Protein AF-A0A2P4XD20-F1 (afdb_monomer)

Radius of gyration: 25.73 Å; Cα contacts (8 Å, |Δi|>4): 133; chains: 1; bounding box: 68×23×68 Å

pLDDT: mean 79.31, std 16.53, range [34.12, 96.94]

Organism: NCBI:txid4796

Solvent-accessible surface area (backbone atoms only — not comparable to full-atom values): 9732 Å² total; per-residue (Å²): 108,71,64,61,50,51,52,48,55,47,54,49,51,53,49,49,55,52,55,61,45,45,55,56,53,53,65,74,46,98,64,60,70,70,58,48,52,52,52,51,68,60,47,47,63,44,49,53,48,30,55,48,32,48,51,56,38,62,68,38,51,68,42,76,38,85,77,81,45,68,71,37,49,53,55,43,49,53,35,48,53,52,25,49,54,31,45,54,50,41,54,52,53,51,51,52,52,53,52,53,48,52,57,52,46,54,52,52,52,51,50,53,55,39,41,76,72,41,29,48,78,47,78,44,76,59,54,89,86,57,73,82,80,54,84,59,75,53,56,78,46,94,62,84,26,48,62,47,77,40,73,95,73,42,28,37,38,41,35,37,64,64,62,94,74,63,80,76,76,81,120

Sequence (171 aa):
MAERTQETLFDARELDAEMEDMTLWVHAHVVAMKWRRQVLMHLDPIYCQMTFCRGELVRGWKLLHPPFLLPNLDLYERRLHLLERSVELLKSAMEECKMKLLRLWQRLWTRRLLAKRGFYTKVMKLSYHHRGIVSGMFDSITGISKLTVNRPAQSITLEYPRSEKNWDSFS

Structure (mmCIF, N/CA/C/O backbone):
data_AF-A0A2P4XD20-F1
#
_entry.id   AF-A0A2P4XD20-F1
#
loop_
_atom_site.group_PDB
_atom_site.id
_atom_site.type_symbol
_atom_site.label_atom_id
_atom_site.label_alt_id
_atom_site.label_comp_id
_atom_site.label_asym_id
_atom_site.label_entity_id
_atom_site.label_seq_id
_atom_site.pdbx_PDB_ins_code
_atom_site.Cartn_x
_atom_site.Cartn_y
_atom_site.Cartn_z
_atom_site.occupancy
_atom_site.B_iso_or_equiv
_atom_site.auth_seq_id
_atom_site.auth_comp_id
_atom_site.auth_asym_id
_atom_site.auth_atom_id
_atom_site.pdbx_PDB_model_num
ATOM 1 N N . MET A 1 1 ? -9.364 10.190 22.459 1.00 84.12 1 MET A N 1
ATOM 2 C CA . MET A 1 1 ? -9.659 8.832 21.940 1.00 84.12 1 MET A CA 1
ATOM 3 C C . MET A 1 1 ? -10.623 8.872 20.759 1.00 84.12 1 MET A C 1
ATOM 5 O O . MET A 1 1 ? -10.274 8.317 19.729 1.00 84.12 1 MET A O 1
ATOM 9 N N . ALA A 1 2 ? -11.790 9.521 20.871 1.00 86.50 2 ALA A N 1
ATOM 10 C CA . ALA A 1 2 ? -12.746 9.620 19.760 1.00 86.50 2 ALA A CA 1
ATOM 11 C C . ALA A 1 2 ? -12.170 10.351 18.530 1.00 86.50 2 ALA A C 1
ATOM 13 O O . ALA A 1 2 ? -12.181 9.788 17.445 1.00 86.50 2 ALA A O 1
ATOM 14 N N . GLU A 1 3 ? -11.586 11.536 18.725 1.00 91.19 3 GLU A N 1
ATOM 15 C CA . GLU A 1 3 ? -10.912 12.313 17.667 1.00 91.19 3 GLU A CA 1
ATOM 16 C C . GLU A 1 3 ? -9.802 11.502 16.987 1.00 91.19 3 GLU A C 1
ATOM 18 O O . GLU A 1 3 ? -9.908 11.183 15.812 1.00 91.19 3 GLU A O 1
ATOM 23 N N . ARG A 1 4 ? -8.836 11.013 17.773 1.00 93.25 4 ARG A N 1
ATOM 24 C CA . ARG A 1 4 ? -7.773 10.104 17.312 1.00 93.25 4 ARG A CA 1
ATOM 25 C C . ARG A 1 4 ? -8.296 8.886 16.536 1.00 93.25 4 ARG A C 1
ATOM 27 O O . ARG A 1 4 ? -7.717 8.487 15.541 1.00 93.25 4 ARG A O 1
ATOM 34 N N . THR A 1 5 ? -9.410 8.285 16.965 1.00 92.25 5 THR A N 1
ATOM 35 C CA . THR A 1 5 ? -10.046 7.181 16.221 1.00 92.25 5 THR A CA 1
ATOM 36 C C . THR A 1 5 ? -10.538 7.651 14.856 1.00 92.25 5 THR A C 1
ATOM 38 O O . THR A 1 5 ? -10.332 6.964 13.860 1.00 92.25 5 THR A O 1
ATOM 41 N N . GLN A 1 6 ? -11.223 8.792 14.820 1.00 94.38 6 GLN A N 1
ATOM 42 C CA . GLN A 1 6 ? -11.787 9.355 13.601 1.00 94.38 6 GLN A CA 1
ATOM 43 C C . GLN A 1 6 ? -10.690 9.736 12.603 1.00 94.38 6 GLN A C 1
ATOM 45 O O . GLN A 1 6 ? -10.809 9.376 11.436 1.00 94.38 6 GLN A O 1
ATOM 50 N N . GLU A 1 7 ? -9.624 10.391 13.064 1.00 95.81 7 GLU A N 1
ATOM 51 C CA . GLU A 1 7 ? -8.448 10.734 12.256 1.00 95.81 7 GLU A CA 1
ATOM 52 C C . GLU A 1 7 ? -7.815 9.480 11.650 1.00 95.81 7 GLU A C 1
ATOM 54 O O . GLU A 1 7 ? -7.728 9.364 10.433 1.00 95.81 7 GLU A O 1
ATOM 59 N N . THR A 1 8 ? -7.496 8.471 12.465 1.00 94.44 8 THR A N 1
ATOM 60 C CA . THR A 1 8 ? -6.873 7.236 11.966 1.00 94.44 8 THR A CA 1
ATOM 61 C C . THR A 1 8 ? -7.775 6.476 10.985 1.00 94.44 8 THR A C 1
ATOM 63 O O . THR A 1 8 ? -7.296 5.871 10.025 1.00 94.44 8 THR A O 1
ATOM 66 N N . LEU A 1 9 ? -9.096 6.477 11.198 1.00 95.06 9 LEU A N 1
ATOM 67 C CA . LEU A 1 9 ? -10.042 5.872 10.255 1.00 95.06 9 LEU A CA 1
ATOM 68 C C . LEU A 1 9 ? -10.126 6.650 8.939 1.00 95.06 9 LEU A C 1
ATOM 70 O O . LEU A 1 9 ? -10.305 6.029 7.889 1.00 95.06 9 LEU A O 1
ATOM 74 N N . PHE A 1 10 ? -10.009 7.976 9.000 1.00 96.38 10 PHE A N 1
ATOM 75 C CA . PHE A 1 10 ? -9.965 8.837 7.828 1.00 96.38 10 PHE A CA 1
ATOM 76 C C . PHE A 1 10 ? -8.677 8.603 7.033 1.00 96.38 10 PHE A C 1
ATOM 78 O O . PHE A 1 10 ? -8.763 8.269 5.855 1.00 96.38 10 PHE A O 1
ATOM 85 N N . ASP A 1 11 ? -7.518 8.603 7.692 1.00 95.50 11 ASP A N 1
ATOM 86 C CA . ASP A 1 11 ? -6.227 8.277 7.074 1.00 95.50 11 ASP A CA 1
ATOM 87 C C . ASP A 1 11 ? -6.252 6.890 6.412 1.00 95.50 11 ASP A C 1
ATOM 89 O O . ASP A 1 11 ? -5.834 6.715 5.267 1.00 95.50 11 ASP A O 1
ATOM 93 N N . ALA A 1 12 ? -6.804 5.882 7.096 1.00 94.81 12 ALA A N 1
ATOM 94 C CA . ALA A 1 12 ? -6.952 4.541 6.533 1.00 94.81 12 ALA A CA 1
ATOM 95 C C . ALA A 1 12 ? -7.878 4.514 5.303 1.00 94.81 12 ALA A C 1
ATOM 97 O O . ALA A 1 12 ? -7.744 3.639 4.447 1.00 94.81 12 ALA A O 1
ATOM 98 N N . ARG A 1 13 ? -8.850 5.430 5.221 1.00 95.00 13 ARG A N 1
ATOM 99 C CA . ARG A 1 13 ? -9.758 5.553 4.076 1.00 95.00 13 ARG A CA 1
ATOM 100 C C . ARG A 1 13 ? -9.098 6.271 2.904 1.00 95.00 13 ARG A C 1
ATOM 102 O O . ARG A 1 13 ? -9.304 5.850 1.771 1.00 95.00 13 ARG A O 1
ATOM 109 N N . GLU A 1 14 ? -8.298 7.299 3.162 1.00 95.19 14 GLU A N 1
ATOM 110 C CA . GLU A 1 14 ? -7.470 7.936 2.134 1.00 95.19 14 GLU A CA 1
ATOM 111 C C . GLU A 1 14 ? -6.469 6.937 1.542 1.00 95.19 14 GLU A C 1
ATOM 113 O O . GLU A 1 14 ? -6.334 6.839 0.323 1.00 95.19 14 GLU A O 1
ATOM 118 N N . LEU A 1 15 ? -5.850 6.106 2.388 1.00 94.44 15 LEU A N 1
ATOM 119 C CA . LEU A 1 15 ? -4.935 5.057 1.936 1.00 94.44 15 LEU A CA 1
ATOM 120 C C . LEU A 1 15 ? -5.613 3.948 1.119 1.00 94.44 15 LEU A C 1
ATOM 122 O O . LEU A 1 15 ? -4.941 3.353 0.280 1.00 94.44 15 LEU A O 1
ATOM 126 N N . ASP A 1 16 ? -6.910 3.665 1.312 1.00 93.75 16 ASP A N 1
ATOM 127 C CA . ASP A 1 16 ? -7.641 2.766 0.401 1.00 93.75 16 ASP A CA 1
ATOM 128 C C . ASP A 1 16 ? -7.629 3.333 -1.024 1.00 93.75 16 ASP A C 1
ATOM 130 O O . ASP A 1 16 ? -7.273 2.626 -1.965 1.00 93.75 16 ASP A O 1
ATOM 134 N N . ALA A 1 17 ? -7.987 4.614 -1.167 1.00 92.88 17 ALA A N 1
ATOM 135 C CA . ALA A 1 17 ? -8.031 5.282 -2.462 1.00 92.88 17 ALA A CA 1
ATOM 136 C C . ALA A 1 17 ? -6.632 5.349 -3.088 1.00 92.88 17 ALA A C 1
ATOM 138 O O . ALA A 1 17 ? -6.461 5.000 -4.255 1.00 92.88 17 ALA A O 1
ATOM 139 N N . GLU A 1 18 ? -5.606 5.697 -2.301 1.00 92.44 18 GLU A N 1
ATOM 140 C CA . GLU A 1 18 ? -4.234 5.679 -2.805 1.00 92.44 18 GLU A CA 1
ATOM 141 C C . GLU A 1 18 ? -3.786 4.270 -3.224 1.00 92.44 18 GLU A C 1
ATOM 143 O O . GLU A 1 18 ? -3.061 4.135 -4.208 1.00 92.44 18 GLU A O 1
ATOM 148 N N . MET A 1 19 ? -4.181 3.209 -2.513 1.00 92.56 19 MET A N 1
ATOM 149 C CA . MET A 1 19 ? -3.823 1.835 -2.882 1.00 92.56 19 MET A CA 1
ATOM 150 C C . MET A 1 19 ? -4.511 1.364 -4.164 1.00 92.56 19 MET A C 1
ATOM 152 O O . MET A 1 19 ? -3.873 0.692 -4.982 1.00 92.56 19 MET A O 1
ATOM 156 N N . GLU A 1 20 ? -5.772 1.741 -4.375 1.00 91.00 20 GLU A N 1
ATOM 157 C CA . GLU A 1 20 ? -6.464 1.534 -5.650 1.00 91.00 20 GLU A CA 1
ATOM 158 C C . GLU A 1 20 ? -5.716 2.260 -6.780 1.00 91.00 20 GLU A C 1
ATOM 160 O O . GLU A 1 20 ? -5.346 1.642 -7.787 1.00 91.00 20 GLU A O 1
ATOM 165 N N . ASP A 1 21 ? -5.362 3.527 -6.560 1.00 91.00 21 ASP A N 1
ATOM 166 C CA . ASP A 1 21 ? -4.601 4.343 -7.505 1.00 91.00 21 ASP A CA 1
ATOM 167 C C . ASP A 1 21 ? -3.183 3.818 -7.743 1.00 91.00 21 ASP A C 1
ATOM 169 O O . ASP A 1 21 ? -2.662 3.946 -8.852 1.00 91.00 21 ASP A O 1
ATOM 173 N N . MET A 1 22 ? -2.543 3.174 -6.763 1.00 87.00 22 MET A N 1
ATOM 174 C CA . MET A 1 22 ? -1.190 2.632 -6.919 1.00 87.00 22 MET A CA 1
ATOM 175 C C . MET A 1 22 ? -1.111 1.589 -8.030 1.00 87.00 22 MET A C 1
ATOM 177 O O . MET A 1 22 ? -0.085 1.499 -8.712 1.00 87.00 22 MET A O 1
ATOM 181 N N . THR A 1 23 ? -2.182 0.829 -8.267 1.00 85.81 23 THR A N 1
ATOM 182 C CA . THR A 1 23 ? -2.227 -0.104 -9.399 1.00 85.81 23 THR A CA 1
ATOM 183 C C . THR A 1 23 ? -2.103 0.654 -10.723 1.00 85.81 23 THR A C 1
ATOM 185 O O . THR A 1 23 ? -1.177 0.399 -11.503 1.00 85.81 23 THR A O 1
ATOM 188 N N . LEU A 1 24 ? -2.957 1.656 -10.940 1.00 86.88 24 LEU A N 1
ATOM 189 C CA . LEU A 1 24 ? -2.947 2.526 -12.117 1.00 86.88 24 LEU A CA 1
ATOM 190 C C . LEU A 1 24 ? -1.624 3.288 -12.240 1.00 86.88 24 LEU A C 1
ATOM 192 O O . LEU A 1 24 ? -1.026 3.340 -13.318 1.00 86.88 24 LEU A O 1
ATOM 196 N N . TRP A 1 25 ? -1.118 3.810 -11.127 1.00 87.38 25 TRP A N 1
ATOM 197 C CA . TRP A 1 25 ? 0.126 4.559 -11.044 1.00 87.38 25 TRP A CA 1
ATOM 198 C C . TRP A 1 25 ? 1.322 3.711 -11.494 1.00 87.38 25 TRP A C 1
ATOM 200 O O . TRP A 1 25 ? 2.101 4.134 -12.351 1.00 87.38 25 TRP A O 1
ATOM 210 N N . VAL A 1 26 ? 1.454 2.472 -11.009 1.00 84.94 26 VAL A N 1
ATOM 211 C CA . VAL A 1 26 ? 2.523 1.548 -11.428 1.00 84.94 26 VAL A CA 1
ATOM 212 C C . VAL A 1 26 ? 2.389 1.165 -12.913 1.00 84.94 26 VAL A C 1
ATOM 214 O O . VAL A 1 26 ? 3.400 0.981 -13.608 1.00 84.94 26 VAL A O 1
ATOM 217 N N . HIS A 1 27 ? 1.158 1.060 -13.424 1.00 81.25 27 HIS A N 1
ATOM 218 C CA . HIS A 1 27 ? 0.884 0.771 -14.833 1.00 81.25 27 HIS A CA 1
ATOM 219 C C . HIS A 1 27 ? 1.219 1.937 -15.772 1.00 81.25 27 HIS A C 1
ATOM 221 O O . HIS A 1 27 ? 1.760 1.691 -16.856 1.00 81.25 27 HIS A O 1
ATOM 227 N N . ALA A 1 28 ? 0.975 3.179 -15.348 1.00 82.75 28 ALA A N 1
ATOM 228 C CA . ALA A 1 28 ? 1.257 4.386 -16.124 1.00 82.75 28 ALA A CA 1
ATOM 229 C C . ALA A 1 28 ? 2.764 4.616 -16.349 1.00 82.75 28 ALA A C 1
ATOM 231 O O . ALA A 1 28 ? 3.176 5.171 -17.369 1.00 82.75 28 ALA A O 1
ATOM 232 N N . HIS A 1 29 ? 3.618 4.150 -15.433 1.00 79.19 29 HIS A N 1
ATOM 233 C CA . HIS A 1 29 ? 5.063 4.348 -15.533 1.00 79.19 29 HIS A CA 1
ATOM 234 C C . HIS A 1 29 ? 5.757 3.301 -16.419 1.00 79.19 29 HIS A C 1
ATOM 236 O O . HIS A 1 29 ? 5.472 2.100 -16.373 1.00 79.19 29 HIS A O 1
ATOM 242 N N . VAL A 1 30 ? 6.753 3.745 -17.197 1.00 72.94 30 VAL A N 1
ATOM 243 C CA . VAL A 1 30 ? 7.580 2.888 -18.069 1.00 72.94 30 VAL A CA 1
ATOM 244 C C . VAL A 1 30 ? 8.645 2.155 -17.243 1.00 72.94 30 VAL A C 1
ATOM 246 O O . VAL A 1 30 ? 9.826 2.501 -17.251 1.00 72.94 30 VAL A O 1
ATOM 249 N N . VAL A 1 31 ? 8.211 1.135 -16.507 1.00 76.38 31 VAL A N 1
ATOM 250 C CA . VAL A 1 31 ? 9.049 0.227 -15.709 1.00 76.38 31 VAL A CA 1
ATOM 251 C C . VAL A 1 31 ? 8.831 -1.225 -16.126 1.00 76.38 31 VAL A C 1
ATOM 253 O O . VAL A 1 31 ? 7.788 -1.590 -16.666 1.00 76.38 31 VAL A O 1
ATOM 256 N N . ALA A 1 32 ? 9.838 -2.069 -15.890 1.00 79.88 32 ALA A N 1
ATOM 257 C CA . ALA A 1 32 ? 9.771 -3.487 -16.231 1.00 79.88 32 ALA A CA 1
ATOM 258 C C . ALA A 1 32 ? 8.615 -4.185 -15.493 1.00 79.88 32 ALA A C 1
ATOM 260 O O . ALA A 1 32 ? 8.423 -3.974 -14.295 1.00 79.88 32 ALA A O 1
ATOM 261 N N . MET A 1 33 ? 7.908 -5.092 -16.176 1.00 82.44 33 MET A N 1
ATOM 262 C CA . MET A 1 33 ? 6.771 -5.836 -15.604 1.00 82.44 33 MET A CA 1
ATOM 263 C C . MET A 1 33 ? 7.111 -6.560 -14.294 1.00 82.44 33 MET A C 1
ATOM 265 O O . MET A 1 33 ? 6.285 -6.618 -13.388 1.00 82.44 33 MET A O 1
ATOM 269 N N . LYS A 1 34 ? 8.344 -7.068 -14.156 1.00 85.50 34 LYS A N 1
ATOM 270 C CA . LYS A 1 34 ? 8.817 -7.697 -12.914 1.00 85.50 34 LYS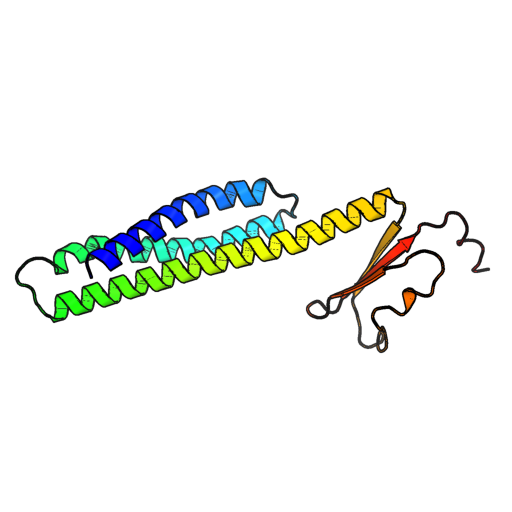 A CA 1
ATOM 271 C C . LYS A 1 34 ? 8.774 -6.730 -11.727 1.00 85.50 34 LYS A C 1
ATOM 273 O O . LYS A 1 34 ? 8.362 -7.128 -10.646 1.00 85.50 34 LYS A O 1
ATOM 278 N N . TRP A 1 35 ? 9.164 -5.474 -11.940 1.00 85.25 35 TRP A N 1
ATOM 279 C CA . TRP A 1 35 ? 9.174 -4.453 -10.893 1.00 85.25 35 TRP A CA 1
ATOM 280 C C . TRP A 1 35 ? 7.751 -4.073 -10.483 1.00 85.25 35 TRP A C 1
ATOM 282 O O . TRP A 1 35 ? 7.459 -3.994 -9.297 1.00 85.25 35 TRP A O 1
ATOM 292 N N . ARG A 1 36 ? 6.842 -3.956 -11.463 1.00 86.75 36 ARG A N 1
ATOM 293 C CA . ARG A 1 36 ? 5.415 -3.712 -11.204 1.00 86.75 36 ARG A CA 1
ATOM 294 C C . ARG A 1 36 ? 4.822 -4.770 -10.273 1.00 86.75 36 ARG A C 1
ATOM 296 O O . ARG A 1 36 ? 4.249 -4.436 -9.244 1.00 86.75 36 ARG A O 1
ATOM 303 N N . ARG A 1 37 ? 5.039 -6.050 -10.598 1.00 88.12 37 ARG A N 1
ATOM 304 C CA . ARG A 1 37 ? 4.586 -7.174 -9.763 1.00 88.12 37 ARG A CA 1
ATOM 305 C C . ARG A 1 37 ? 5.213 -7.146 -8.373 1.00 88.12 37 ARG A C 1
ATOM 307 O O . ARG A 1 37 ? 4.521 -7.409 -7.405 1.00 88.12 37 ARG A O 1
ATOM 314 N N . GLN A 1 38 ? 6.505 -6.835 -8.270 1.00 89.44 38 GLN A N 1
ATOM 315 C CA . GLN A 1 38 ? 7.199 -6.778 -6.981 1.00 89.44 38 GLN A CA 1
ATOM 316 C C . GLN A 1 38 ? 6.643 -5.695 -6.056 1.00 89.44 38 GLN A C 1
ATOM 318 O O . GLN A 1 38 ? 6.518 -5.958 -4.867 1.00 89.44 38 GLN A O 1
ATOM 323 N N . VAL A 1 39 ? 6.294 -4.516 -6.581 1.00 90.38 39 VAL A N 1
ATOM 324 C CA . VAL A 1 39 ? 5.669 -3.456 -5.774 1.00 90.38 39 VAL A CA 1
ATOM 325 C C . VAL A 1 39 ? 4.308 -3.896 -5.263 1.00 90.38 39 VAL A C 1
ATOM 327 O O . VAL A 1 39 ? 4.069 -3.827 -4.064 1.00 90.38 39 VAL A O 1
ATOM 330 N N . LEU A 1 40 ? 3.447 -4.408 -6.145 1.00 90.50 40 LEU A N 1
ATOM 331 C CA . LEU A 1 40 ? 2.112 -4.846 -5.738 1.00 90.50 40 LEU A CA 1
ATOM 332 C C . LEU A 1 40 ? 2.184 -6.000 -4.729 1.00 90.50 40 LEU A C 1
ATOM 334 O O . LEU A 1 40 ? 1.563 -5.916 -3.682 1.00 90.50 40 LEU A O 1
ATOM 338 N N . MET A 1 41 ? 3.029 -7.010 -4.966 1.00 92.88 41 MET A N 1
ATOM 339 C CA . MET A 1 41 ? 3.241 -8.112 -4.011 1.00 92.88 41 MET A CA 1
ATOM 340 C C . MET A 1 41 ? 3.841 -7.661 -2.673 1.00 92.88 41 MET A C 1
ATOM 342 O O . MET A 1 41 ? 3.695 -8.362 -1.678 1.00 92.88 41 MET A O 1
ATOM 346 N N . HIS A 1 42 ? 4.559 -6.537 -2.641 1.00 93.38 42 HIS A N 1
ATOM 347 C CA . HIS A 1 42 ? 5.111 -5.990 -1.406 1.00 93.38 42 HIS A CA 1
ATOM 348 C C . HIS A 1 42 ? 4.062 -5.213 -0.601 1.00 93.38 42 HIS A C 1
ATOM 350 O O . HIS A 1 42 ? 4.015 -5.359 0.618 1.00 93.38 42 HIS A O 1
ATOM 356 N N . LEU A 1 43 ? 3.234 -4.408 -1.274 1.00 94.38 43 LEU A N 1
ATOM 357 C CA . LEU A 1 43 ? 2.232 -3.552 -0.633 1.00 94.38 43 LEU A CA 1
ATOM 358 C C . LEU A 1 43 ? 0.957 -4.311 -0.238 1.00 94.38 43 LEU A C 1
ATOM 360 O O . LEU A 1 43 ? 0.362 -3.993 0.786 1.00 94.38 43 LEU A O 1
ATOM 364 N N . ASP A 1 44 ? 0.562 -5.326 -1.006 1.00 94.06 44 ASP A N 1
ATOM 365 C CA . ASP A 1 44 ? -0.654 -6.118 -0.781 1.00 94.06 44 ASP A CA 1
ATOM 366 C C . ASP A 1 44 ? -0.783 -6.688 0.649 1.00 94.06 44 ASP A C 1
ATOM 368 O O . ASP A 1 44 ? -1.761 -6.366 1.325 1.00 94.06 44 ASP A O 1
ATOM 372 N N . PRO A 1 45 ? 0.204 -7.421 1.209 1.00 96.06 45 PRO A N 1
ATOM 373 C CA . PRO A 1 45 ? 0.078 -7.950 2.570 1.00 96.06 45 PRO A CA 1
ATOM 374 C C . PRO A 1 45 ? -0.008 -6.851 3.639 1.00 96.06 45 PRO A C 1
ATOM 376 O O . PRO A 1 45 ? -0.676 -7.031 4.657 1.00 96.06 45 PRO A O 1
ATOM 379 N N . ILE A 1 46 ? 0.640 -5.706 3.409 1.00 95.19 46 ILE A N 1
ATOM 380 C CA . ILE A 1 46 ? 0.599 -4.552 4.315 1.00 95.19 46 ILE A CA 1
ATOM 381 C C . ILE A 1 46 ? -0.806 -3.936 4.307 1.00 95.19 46 ILE A C 1
ATOM 383 O O . ILE A 1 46 ? -1.374 -3.642 5.360 1.00 95.19 46 ILE A O 1
ATOM 387 N N . TYR A 1 47 ? -1.391 -3.792 3.120 1.00 96.06 47 TYR A N 1
ATOM 388 C CA . TYR A 1 47 ? -2.754 -3.307 2.951 1.00 96.06 47 TYR A CA 1
ATOM 389 C C . TYR A 1 47 ? -3.788 -4.263 3.567 1.00 96.06 47 TYR A C 1
ATOM 391 O O . TYR A 1 47 ? -4.680 -3.829 4.303 1.00 96.06 47 TYR A O 1
ATOM 399 N N . CYS A 1 48 ? -3.634 -5.576 3.370 1.00 95.81 48 CYS A N 1
ATOM 400 C CA . CYS A 1 48 ? -4.462 -6.583 4.037 1.00 95.81 48 CYS A CA 1
ATOM 401 C C . CYS A 1 48 ? -4.378 -6.484 5.568 1.00 95.81 48 CYS A C 1
ATOM 403 O O . CYS A 1 48 ? -5.385 -6.630 6.259 1.00 95.81 48 CYS A O 1
ATOM 405 N N . GLN A 1 49 ? -3.196 -6.197 6.118 1.00 95.81 49 GLN A N 1
ATOM 406 C CA . GLN A 1 49 ? -3.039 -5.995 7.556 1.00 95.81 49 GLN A CA 1
ATOM 407 C C . GLN A 1 49 ? -3.783 -4.742 8.041 1.00 95.81 49 GLN A C 1
ATOM 409 O O . GLN A 1 49 ? -4.504 -4.815 9.036 1.00 95.81 49 GLN A O 1
ATOM 414 N N . MET A 1 50 ? -3.658 -3.611 7.339 1.00 96.94 50 MET A N 1
ATOM 415 C CA . MET A 1 50 ? -4.365 -2.375 7.696 1.00 96.94 50 MET A CA 1
ATOM 416 C C . MET A 1 50 ? -5.888 -2.562 7.653 1.00 96.94 50 MET A C 1
ATOM 418 O O . MET A 1 50 ? -6.595 -2.200 8.596 1.00 96.94 50 MET A O 1
ATOM 422 N N . THR A 1 51 ? -6.404 -3.176 6.585 1.00 96.50 51 THR A N 1
ATOM 423 C CA . THR A 1 51 ? -7.843 -3.445 6.433 1.00 96.50 51 THR A CA 1
ATOM 424 C C . THR A 1 51 ? -8.369 -4.383 7.521 1.00 96.50 51 THR A C 1
ATOM 426 O O . THR A 1 51 ? -9.451 -4.138 8.064 1.00 96.50 51 THR A O 1
ATOM 429 N N . PHE A 1 52 ? -7.588 -5.396 7.909 1.00 96.56 52 PHE A N 1
ATOM 430 C CA . PHE A 1 52 ? -7.891 -6.257 9.052 1.00 96.56 52 PHE A CA 1
ATOM 431 C C . PHE A 1 52 ? -7.946 -5.470 10.370 1.00 96.56 52 PHE A C 1
ATOM 433 O O . PHE A 1 52 ? -8.947 -5.546 11.087 1.00 96.56 52 PHE A O 1
ATOM 440 N N . CYS A 1 53 ? -6.919 -4.666 10.674 1.00 95.75 53 CYS A N 1
ATOM 441 C CA . CYS A 1 53 ? -6.870 -3.843 11.886 1.00 95.75 53 CYS A CA 1
ATOM 442 C C . CYS A 1 53 ? -8.056 -2.872 11.967 1.00 95.75 53 CYS A C 1
ATOM 444 O O . CYS A 1 53 ? -8.668 -2.728 13.027 1.00 95.75 53 CYS A O 1
ATOM 446 N N . ARG A 1 54 ? -8.439 -2.264 10.838 1.00 96.19 54 ARG A N 1
ATOM 447 C CA . ARG A 1 54 ? -9.615 -1.392 10.746 1.00 96.19 54 ARG A CA 1
ATOM 448 C C . ARG A 1 54 ? -10.900 -2.154 11.058 1.00 96.19 54 ARG A C 1
ATOM 450 O O . ARG A 1 54 ? -11.718 -1.677 11.843 1.00 96.19 54 ARG A O 1
ATOM 457 N N . GLY A 1 55 ? -11.072 -3.340 10.476 1.00 95.31 55 GLY A N 1
ATOM 458 C CA . GLY A 1 55 ? -12.230 -4.195 10.738 1.00 95.31 55 GLY A CA 1
ATOM 459 C C . GLY A 1 55 ? -12.359 -4.569 12.218 1.00 95.31 55 GLY A C 1
ATOM 460 O O . GLY A 1 55 ? -13.447 -4.478 12.788 1.00 95.31 55 GLY A O 1
ATOM 461 N N . GLU A 1 56 ? -11.248 -4.925 12.864 1.00 94.31 56 GLU A N 1
ATOM 462 C CA . GLU A 1 56 ? -11.216 -5.263 14.291 1.00 94.31 56 GLU A CA 1
ATOM 463 C C . GLU A 1 56 ? -11.470 -4.061 15.211 1.00 94.31 56 GLU A C 1
ATOM 465 O O . GLU A 1 56 ? -12.107 -4.215 16.262 1.00 94.31 56 GLU A O 1
ATOM 470 N N . LEU A 1 57 ? -11.033 -2.861 14.817 1.00 94.31 57 LEU A N 1
ATOM 471 C CA . LEU A 1 57 ? -11.336 -1.622 15.532 1.00 94.31 57 LEU A CA 1
ATOM 472 C C . LEU A 1 57 ? -12.832 -1.287 15.458 1.00 94.31 57 LEU A C 1
ATOM 474 O O . LEU A 1 57 ? -13.463 -1.075 16.492 1.00 94.31 57 LEU A O 1
ATOM 478 N N . VAL A 1 58 ? -13.424 -1.333 14.258 1.00 93.62 58 VAL A N 1
ATOM 479 C CA . VAL A 1 58 ? -14.859 -1.066 14.045 1.00 93.62 58 VAL A CA 1
ATOM 480 C C . VAL A 1 58 ? -15.729 -2.078 14.795 1.00 93.62 58 VAL A C 1
ATOM 482 O O . VAL A 1 58 ? -16.685 -1.702 15.469 1.00 93.62 58 VAL A O 1
ATOM 485 N N . ARG A 1 59 ? -15.378 -3.371 14.764 1.00 92.12 59 ARG A N 1
ATOM 486 C CA . ARG A 1 59 ? -16.054 -4.401 15.580 1.00 92.12 59 ARG A CA 1
ATOM 487 C C . ARG A 1 59 ? -15.904 -4.140 17.079 1.00 92.12 59 ARG A C 1
ATOM 489 O O . ARG A 1 59 ? -16.817 -4.433 17.852 1.00 92.12 59 ARG A O 1
ATOM 496 N N . GLY A 1 60 ? -14.757 -3.590 17.473 1.00 90.12 60 GLY A N 1
ATOM 497 C CA . GLY A 1 60 ? -14.431 -3.191 18.836 1.00 90.12 60 GLY A CA 1
ATOM 498 C C . GLY A 1 60 ? -15.235 -2.003 19.358 1.00 90.12 60 GLY A C 1
ATOM 499 O O . GLY A 1 60 ? -15.218 -1.785 20.561 1.00 90.12 60 GLY A O 1
ATOM 500 N N . TRP A 1 61 ? -15.992 -1.283 18.521 1.00 89.94 61 TRP A N 1
ATOM 501 C CA . TRP A 1 61 ? -16.792 -0.123 18.94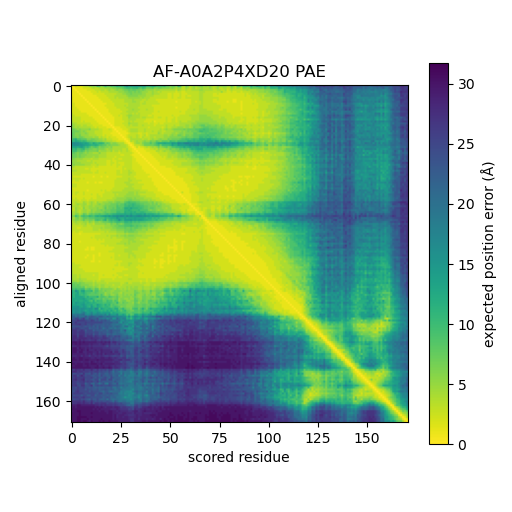3 1.00 89.94 61 TRP A CA 1
ATOM 502 C C . TRP A 1 61 ? -17.728 -0.420 20.122 1.00 89.94 61 TRP A C 1
ATOM 504 O O . TRP A 1 61 ? -17.919 0.413 21.002 1.00 89.94 61 TRP A O 1
ATOM 514 N N . LYS A 1 62 ? -18.260 -1.647 20.197 1.00 89.25 62 LYS A N 1
ATOM 515 C CA . LYS A 1 62 ? -19.129 -2.094 21.301 1.00 89.25 62 LYS A CA 1
ATOM 516 C C . LYS A 1 62 ? -18.450 -2.032 22.675 1.00 89.25 62 LYS A C 1
ATOM 518 O O . LYS A 1 62 ? -19.146 -1.956 23.679 1.00 89.25 62 LYS A O 1
ATOM 523 N N . LEU A 1 63 ? -17.116 -2.060 22.726 1.00 88.25 63 LEU A N 1
ATOM 524 C CA . LEU A 1 63 ? -16.332 -1.927 23.959 1.00 88.25 63 LEU A CA 1
ATOM 525 C C . LEU A 1 63 ? -16.452 -0.528 24.579 1.00 88.25 63 LEU A C 1
ATOM 527 O O . LEU A 1 63 ? -16.214 -0.372 25.772 1.00 88.25 63 LEU A O 1
ATOM 531 N N . LEU A 1 64 ? -16.843 0.469 23.782 1.00 88.19 64 LEU A N 1
ATOM 532 C CA . LEU A 1 64 ? -17.074 1.841 24.227 1.00 88.19 64 LEU A CA 1
ATOM 533 C C . LEU A 1 64 ? -18.498 2.061 24.754 1.00 88.19 64 LEU A C 1
ATOM 535 O O . LEU A 1 64 ? -18.832 3.178 25.134 1.00 88.19 64 LEU A O 1
ATOM 539 N N . HIS A 1 65 ? -19.363 1.043 24.754 1.00 87.75 65 HIS A N 1
ATOM 540 C CA . HIS A 1 65 ? -20.711 1.179 25.299 1.00 87.75 65 HIS A CA 1
ATOM 541 C C . HIS A 1 65 ? -20.718 1.057 26.831 1.00 87.75 65 HIS A C 1
ATOM 543 O O . HIS A 1 65 ? -19.870 0.367 27.402 1.00 87.75 65 HIS A O 1
ATOM 549 N N . PRO A 1 66 ? -21.703 1.671 27.512 1.00 86.81 66 PRO A N 1
ATOM 550 C CA . PRO A 1 66 ? -21.913 1.450 28.935 1.00 86.81 66 PRO A CA 1
ATOM 551 C C . PRO A 1 66 ? -22.138 -0.043 29.256 1.00 86.81 66 PRO A C 1
ATOM 553 O O . PRO A 1 66 ? -22.824 -0.724 28.489 1.00 86.81 66 PRO A O 1
ATOM 556 N N . PRO A 1 67 ? -21.643 -0.550 30.401 1.00 84.12 67 PRO A N 1
ATOM 557 C CA . PRO A 1 67 ? -20.847 0.151 31.411 1.00 84.12 67 PRO A CA 1
ATOM 558 C C . PRO A 1 67 ? -19.392 0.370 30.955 1.00 84.12 67 PRO A C 1
ATOM 560 O O . PRO A 1 67 ? -18.746 -0.546 30.452 1.00 84.12 67 PRO A O 1
ATOM 563 N N . PHE A 1 68 ? -18.866 1.584 31.158 1.00 84.19 68 PHE A N 1
ATOM 564 C CA . PHE A 1 68 ? -17.510 1.979 30.752 1.00 84.19 68 PHE A CA 1
ATOM 565 C C . PHE A 1 68 ? -16.437 1.323 31.634 1.00 84.19 68 PHE A C 1
ATOM 567 O O . PHE A 1 68 ? -15.897 1.927 32.559 1.00 84.19 68 PHE A O 1
ATOM 574 N N . LEU A 1 69 ? -16.150 0.053 31.366 1.00 89.69 69 LEU A N 1
ATOM 575 C CA . LEU A 1 69 ? -15.130 -0.712 32.072 1.00 89.69 69 LEU A CA 1
ATOM 576 C C . LEU A 1 69 ? -13.730 -0.347 31.554 1.00 89.69 69 LEU A C 1
ATOM 578 O O . LEU A 1 69 ? -13.471 -0.438 30.355 1.00 89.69 69 LEU A O 1
ATOM 582 N N . LEU A 1 70 ? -12.807 -0.015 32.463 1.00 90.62 70 LEU A N 1
ATOM 583 C CA . LEU A 1 70 ? -11.394 0.267 32.150 1.00 90.62 70 LEU A CA 1
ATOM 584 C C . LEU A 1 70 ? -10.736 -0.802 31.248 1.00 90.62 70 LEU A C 1
ATOM 586 O O . LEU A 1 70 ? -10.160 -0.428 30.231 1.00 90.62 70 LEU A O 1
ATOM 590 N N . PRO A 1 71 ? -10.900 -2.120 31.494 1.00 92.69 71 PRO A N 1
ATOM 591 C CA . PRO A 1 71 ? -10.340 -3.145 30.609 1.00 92.69 71 PRO A CA 1
ATOM 592 C C . PRO A 1 71 ? -10.857 -3.089 29.164 1.00 92.69 71 PRO A C 1
ATOM 594 O O . PRO A 1 71 ? -10.129 -3.424 28.231 1.00 92.69 71 PRO A O 1
ATOM 597 N N . ASN A 1 72 ? -12.109 -2.669 28.957 1.00 90.88 72 ASN A N 1
ATOM 598 C CA . ASN A 1 72 ? -12.687 -2.537 27.618 1.00 90.88 72 ASN A CA 1
ATOM 599 C C . ASN A 1 72 ? -12.082 -1.342 26.874 1.00 90.88 72 ASN A C 1
ATOM 601 O O . ASN A 1 72 ? -11.814 -1.444 25.675 1.00 90.88 72 ASN A O 1
ATOM 605 N N . LEU A 1 73 ? -11.832 -0.244 27.593 1.00 91.19 73 LEU A N 1
ATOM 606 C CA . LEU A 1 73 ? -11.142 0.932 27.064 1.00 91.19 73 LEU A CA 1
ATOM 607 C C . LEU A 1 73 ? -9.701 0.587 26.670 1.00 91.19 73 LEU A C 1
ATOM 609 O O . LEU A 1 73 ? -9.306 0.877 25.544 1.00 91.19 73 LEU A O 1
ATOM 613 N N . ASP A 1 74 ? -8.965 -0.129 27.524 1.00 92.69 74 ASP A N 1
ATOM 614 C CA . ASP A 1 74 ? -7.592 -0.565 27.232 1.00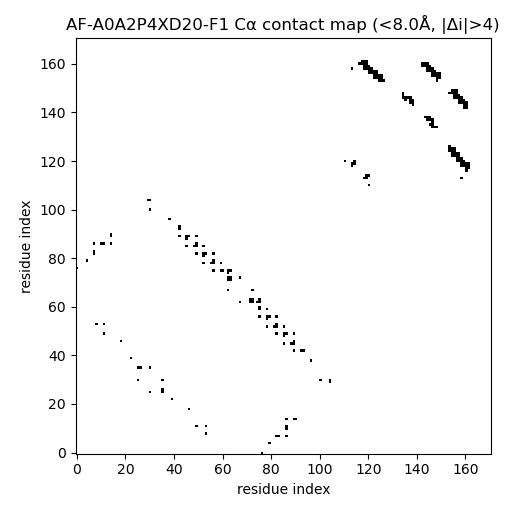 92.69 74 ASP A CA 1
ATOM 615 C C . ASP A 1 74 ? -7.529 -1.467 25.991 1.00 92.69 74 ASP A C 1
ATOM 617 O O . ASP A 1 74 ? -6.641 -1.341 25.142 1.00 92.69 74 ASP A O 1
ATOM 621 N N . LEU A 1 75 ? -8.477 -2.401 25.862 1.00 93.31 75 LEU A N 1
ATOM 622 C CA . LEU A 1 75 ? -8.573 -3.272 24.690 1.00 93.31 75 LEU A CA 1
ATOM 623 C C . LEU A 1 75 ? -8.867 -2.478 23.417 1.00 93.31 75 LEU A C 1
ATOM 625 O O . LEU A 1 75 ? -8.289 -2.779 22.369 1.00 93.31 75 LEU A O 1
ATOM 629 N N . TYR A 1 76 ? -9.748 -1.482 23.495 1.00 94.56 76 TYR A N 1
ATOM 630 C CA . TYR A 1 76 ? -10.049 -0.607 22.370 1.00 94.56 76 TYR A CA 1
ATOM 631 C C . TYR A 1 76 ? -8.826 0.228 21.968 1.00 94.56 76 TYR A C 1
ATOM 633 O O . TYR A 1 76 ? -8.470 0.282 20.792 1.00 94.56 76 TYR A O 1
ATOM 641 N N . GLU A 1 77 ? -8.123 0.805 22.940 1.00 94.50 77 GLU A N 1
ATOM 642 C CA . GLU A 1 77 ? -6.932 1.619 22.703 1.00 94.50 77 GLU A CA 1
ATOM 643 C C . GLU A 1 77 ? -5.787 0.813 22.076 1.00 94.50 77 GLU A C 1
ATOM 645 O O . GLU A 1 77 ? -5.141 1.272 21.134 1.00 94.50 77 GLU A O 1
ATOM 650 N N . ARG A 1 78 ? -5.589 -0.441 22.502 1.00 94.62 78 ARG A N 1
ATOM 651 C CA . ARG A 1 78 ? -4.628 -1.353 21.856 1.00 94.62 78 ARG A CA 1
ATOM 652 C C . ARG A 1 78 ? -4.971 -1.608 20.390 1.00 94.62 78 ARG A C 1
ATOM 654 O O . ARG A 1 78 ? -4.071 -1.637 19.553 1.00 94.62 78 ARG A O 1
ATOM 661 N N . ARG A 1 79 ? -6.255 -1.792 20.063 1.00 95.19 79 ARG A N 1
ATOM 662 C CA . ARG A 1 79 ? -6.703 -1.970 18.669 1.00 95.19 79 ARG A CA 1
ATOM 663 C C . ARG A 1 79 ? -6.469 -0.707 17.849 1.00 95.19 79 ARG A C 1
ATOM 665 O O . ARG A 1 79 ? -6.010 -0.814 16.715 1.00 95.19 79 ARG A O 1
ATOM 672 N N . LEU A 1 80 ? -6.738 0.463 18.428 1.00 95.94 80 LEU A N 1
ATOM 673 C CA . LEU A 1 80 ? -6.490 1.750 17.781 1.00 95.94 80 LEU A CA 1
ATOM 674 C C . LEU A 1 80 ? -5.001 1.915 17.460 1.00 95.94 80 LEU A C 1
ATOM 676 O O . LEU A 1 80 ? -4.651 2.217 16.324 1.00 95.94 80 LEU A O 1
ATOM 680 N N . HIS A 1 81 ? -4.123 1.608 18.415 1.00 96.25 81 HIS A N 1
ATOM 681 C CA . HIS A 1 81 ? -2.681 1.716 18.214 1.00 96.25 81 HIS A CA 1
ATOM 682 C C . HIS A 1 81 ? -2.143 0.761 17.134 1.00 96.25 81 HIS A C 1
ATOM 684 O O . HIS A 1 81 ? -1.246 1.109 16.365 1.00 96.25 81 HIS A O 1
ATOM 690 N N . LEU A 1 82 ? -2.705 -0.449 17.034 1.00 95.75 82 LEU A N 1
ATOM 691 C CA . LEU A 1 82 ? -2.364 -1.378 15.953 1.00 95.75 82 LEU A CA 1
ATOM 692 C C . LEU A 1 82 ? -2.777 -0.837 14.580 1.00 95.75 82 LEU A C 1
ATOM 694 O O . LEU A 1 82 ? -2.014 -0.984 13.624 1.00 95.75 82 LEU A O 1
ATOM 698 N N . LEU A 1 83 ? -3.951 -0.204 14.486 1.00 96.75 83 LEU A N 1
ATOM 699 C CA . LEU A 1 83 ? -4.392 0.433 13.249 1.00 96.75 83 LEU A CA 1
ATOM 700 C C . LEU A 1 83 ? -3.450 1.576 12.855 1.00 96.75 83 LEU A C 1
ATOM 702 O O . LEU A 1 83 ? -2.970 1.580 11.727 1.00 96.75 83 LEU A O 1
ATOM 706 N N . GLU A 1 84 ? -3.122 2.482 13.772 1.00 96.94 84 GLU A N 1
ATOM 707 C CA . GLU A 1 84 ? -2.200 3.601 13.511 1.00 96.94 84 GLU A CA 1
ATOM 708 C C . GLU A 1 84 ? -0.864 3.124 12.955 1.00 96.94 84 GLU A C 1
ATOM 710 O O . GLU A 1 84 ? -0.416 3.571 11.902 1.00 96.94 84 GLU A O 1
ATOM 715 N N . ARG A 1 85 ? -0.270 2.121 13.606 1.00 96.69 85 ARG A N 1
ATOM 716 C CA . ARG A 1 85 ? 0.988 1.541 13.146 1.00 96.69 85 ARG A CA 1
ATOM 717 C C . ARG A 1 85 ? 0.862 0.934 11.749 1.00 96.69 85 ARG A C 1
ATOM 719 O O . ARG A 1 85 ? 1.800 1.021 10.961 1.00 96.69 85 ARG A O 1
ATOM 726 N N . SER A 1 86 ? -0.266 0.295 11.437 1.00 96.25 86 SER A N 1
ATOM 727 C CA . SER A 1 86 ? -0.499 -0.274 10.104 1.00 96.25 86 SER A CA 1
ATOM 728 C C . SER A 1 86 ? -0.681 0.803 9.026 1.00 96.25 86 SER A C 1
ATOM 730 O O . SER A 1 86 ? -0.163 0.640 7.922 1.00 96.25 86 SER A O 1
ATOM 732 N N . VAL A 1 87 ? -1.332 1.921 9.365 1.00 96.88 87 VAL A N 1
ATOM 733 C CA . VAL A 1 87 ? -1.504 3.101 8.503 1.00 96.88 87 VAL A CA 1
ATOM 734 C C . VAL A 1 87 ? -0.145 3.734 8.196 1.00 96.88 87 VAL A C 1
ATOM 736 O O . VAL A 1 87 ? 0.207 3.911 7.030 1.00 96.88 87 VAL A O 1
ATOM 739 N N . GLU A 1 88 ? 0.672 3.994 9.219 1.00 96.75 88 GLU A N 1
ATOM 740 C CA . GLU A 1 88 ? 2.026 4.542 9.051 1.00 96.75 88 GLU A CA 1
ATOM 741 C C . GLU A 1 88 ? 2.928 3.623 8.214 1.00 96.75 88 GLU A C 1
ATOM 743 O O . GLU A 1 88 ? 3.692 4.079 7.354 1.00 96.75 88 GLU A O 1
ATOM 748 N N . LEU A 1 89 ? 2.838 2.310 8.443 1.00 96.62 89 LEU A N 1
ATOM 749 C CA . LEU A 1 89 ? 3.640 1.324 7.725 1.00 96.62 89 LEU A CA 1
ATOM 750 C C . LEU A 1 89 ? 3.254 1.271 6.243 1.00 96.62 89 LEU A C 1
ATOM 752 O O . LEU A 1 89 ? 4.138 1.251 5.387 1.00 96.62 89 LEU A O 1
ATOM 756 N N . LEU A 1 90 ? 1.959 1.314 5.925 1.00 96.31 90 LEU A N 1
ATOM 757 C CA . LEU A 1 90 ? 1.499 1.360 4.539 1.00 96.31 90 LEU A CA 1
ATOM 758 C C . LEU A 1 90 ? 1.938 2.653 3.845 1.00 96.31 90 LEU A C 1
ATOM 760 O O . LEU A 1 90 ? 2.551 2.596 2.778 1.00 96.31 90 LEU A O 1
ATOM 764 N N . LYS A 1 91 ? 1.711 3.805 4.482 1.00 96.19 91 LYS A N 1
ATOM 765 C CA . LYS A 1 91 ? 2.100 5.118 3.954 1.00 96.19 91 LYS A CA 1
ATOM 766 C C . LYS A 1 91 ? 3.599 5.191 3.650 1.00 96.19 91 LYS A C 1
ATOM 768 O O . LYS A 1 91 ? 4.002 5.589 2.558 1.00 96.19 91 LYS A O 1
ATOM 773 N N . SER A 1 92 ? 4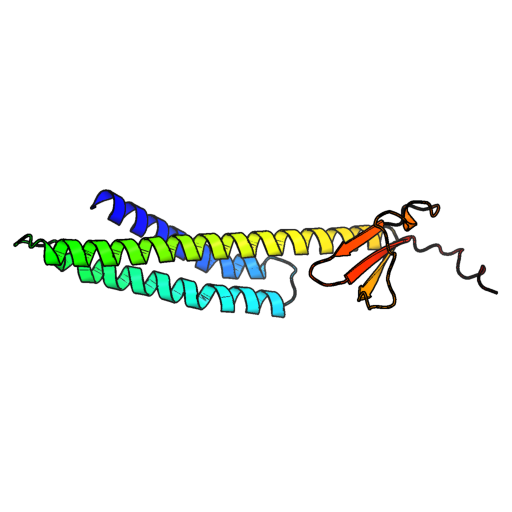.439 4.748 4.585 1.00 95.69 92 SER A N 1
ATOM 774 C CA . SER A 1 92 ? 5.896 4.742 4.400 1.00 95.69 92 SER A CA 1
ATOM 775 C C . SER A 1 92 ? 6.355 3.771 3.307 1.00 95.69 92 SER A C 1
ATOM 777 O O . SER A 1 92 ? 7.201 4.138 2.488 1.00 95.69 92 SER A O 1
ATOM 779 N N . ALA A 1 93 ? 5.772 2.570 3.231 1.00 95.06 93 ALA A N 1
ATOM 780 C CA . ALA A 1 93 ? 6.082 1.602 2.179 1.00 95.06 93 ALA A CA 1
ATOM 781 C C . ALA A 1 93 ? 5.697 2.123 0.782 1.00 95.06 93 ALA A C 1
ATOM 783 O O . ALA A 1 93 ? 6.451 1.953 -0.184 1.00 95.06 93 ALA A O 1
ATOM 784 N N . MET A 1 94 ? 4.548 2.797 0.668 1.00 93.88 94 MET A N 1
ATOM 785 C CA . MET A 1 94 ? 4.099 3.422 -0.577 1.00 93.88 94 MET A CA 1
ATOM 786 C C . MET A 1 94 ? 5.051 4.532 -1.021 1.00 93.88 94 MET A C 1
ATOM 788 O O . MET A 1 94 ? 5.508 4.517 -2.167 1.00 93.88 94 MET A O 1
ATOM 792 N N . GLU A 1 95 ? 5.419 5.443 -0.121 1.00 93.94 95 GLU A N 1
ATOM 793 C CA . GLU A 1 95 ? 6.370 6.517 -0.426 1.00 93.94 95 GLU A CA 1
ATOM 794 C C . GLU A 1 95 ? 7.757 5.983 -0.799 1.00 93.94 95 GLU A C 1
ATOM 796 O O . GLU A 1 95 ? 8.387 6.463 -1.747 1.00 93.94 95 GLU A O 1
ATOM 801 N N . GLU A 1 96 ? 8.225 4.924 -0.138 1.00 92.88 96 GLU A N 1
ATOM 802 C CA . GLU A 1 96 ? 9.480 4.276 -0.508 1.00 92.88 96 GLU A CA 1
ATOM 803 C C . GLU A 1 96 ? 9.416 3.690 -1.931 1.00 92.88 96 GLU A C 1
ATOM 805 O O . GLU A 1 96 ? 10.362 3.839 -2.718 1.00 92.88 96 GLU A O 1
ATOM 810 N N . CYS A 1 97 ? 8.297 3.059 -2.297 1.00 91.00 97 CYS A N 1
ATOM 811 C CA . CYS A 1 97 ? 8.072 2.555 -3.650 1.00 91.00 97 CYS A CA 1
ATOM 812 C C . CYS A 1 97 ? 8.044 3.694 -4.680 1.00 91.00 97 CYS A C 1
ATOM 814 O O . CYS A 1 97 ? 8.736 3.601 -5.704 1.00 91.00 97 CYS A O 1
ATOM 816 N N . LYS A 1 98 ? 7.321 4.785 -4.392 1.00 90.31 98 LYS A N 1
ATOM 817 C CA . LYS A 1 98 ? 7.250 5.982 -5.245 1.00 90.31 98 LYS A CA 1
ATOM 818 C C . LYS A 1 98 ? 8.648 6.580 -5.465 1.00 90.31 98 LYS A C 1
ATOM 820 O O . LYS A 1 98 ? 9.084 6.760 -6.606 1.00 90.31 98 LYS A O 1
ATOM 825 N N . MET A 1 99 ? 9.422 6.764 -4.394 1.00 89.50 99 MET A N 1
ATOM 826 C CA . MET A 1 99 ? 10.802 7.263 -4.443 1.00 89.50 99 MET A CA 1
ATOM 827 C C . MET A 1 99 ? 11.755 6.355 -5.230 1.00 89.50 99 MET A C 1
ATOM 829 O O . MET A 1 99 ? 12.557 6.836 -6.0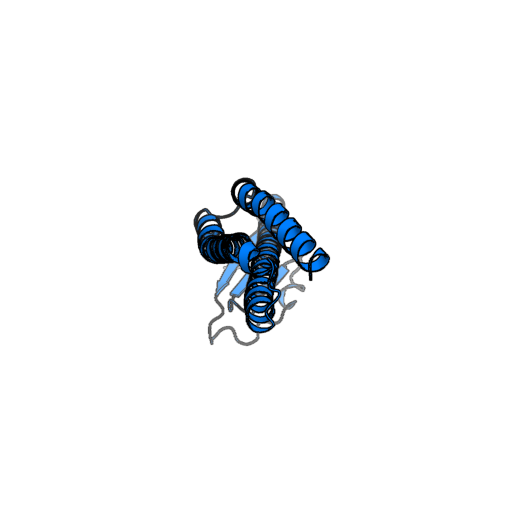41 1.00 89.50 99 MET A O 1
ATOM 833 N N . LYS A 1 100 ? 11.692 5.033 -5.022 1.00 87.75 100 LYS A N 1
ATOM 834 C CA . LYS A 1 100 ? 12.515 4.069 -5.774 1.00 87.75 100 LYS A CA 1
ATOM 835 C C . LYS A 1 100 ? 12.207 4.130 -7.269 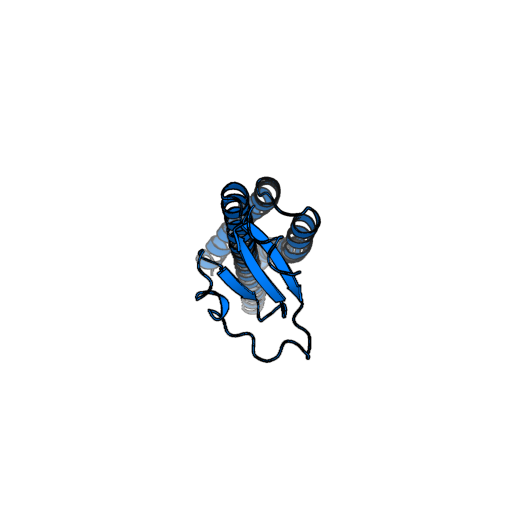1.00 87.75 100 LYS A C 1
ATOM 837 O O . LYS A 1 100 ? 13.141 4.104 -8.076 1.00 87.75 100 LYS A O 1
ATOM 842 N N . LEU A 1 101 ? 10.934 4.252 -7.643 1.00 84.81 101 LEU A N 1
ATOM 843 C CA . LEU A 1 101 ? 10.540 4.382 -9.042 1.00 84.81 101 LEU A CA 1
ATOM 844 C C . LEU A 1 101 ? 11.052 5.681 -9.662 1.00 84.81 101 LEU A C 1
ATOM 846 O O . LEU A 1 101 ? 11.627 5.632 -10.747 1.00 84.81 101 LEU A O 1
ATOM 850 N N . LEU A 1 102 ? 10.901 6.821 -8.981 1.00 84.12 102 LEU A N 1
ATOM 851 C CA . LEU A 1 102 ? 11.379 8.116 -9.477 1.00 84.12 102 LEU A CA 1
ATOM 852 C C . LEU A 1 102 ? 12.877 8.070 -9.805 1.00 84.12 102 LEU A C 1
ATOM 854 O O . LEU A 1 102 ? 13.294 8.494 -10.884 1.00 84.12 102 LEU A O 1
ATOM 858 N N . ARG A 1 103 ? 13.684 7.456 -8.930 1.00 82.25 103 ARG A N 1
ATOM 859 C CA . ARG A 1 103 ? 15.126 7.256 -9.163 1.00 82.25 103 ARG A CA 1
ATOM 860 C C . ARG A 1 103 ? 15.407 6.368 -10.381 1.00 82.25 103 ARG A C 1
ATOM 862 O O . ARG A 1 103 ? 16.314 6.653 -11.166 1.00 82.25 103 ARG A O 1
ATOM 869 N N . LEU A 1 104 ? 14.645 5.286 -10.558 1.00 76.50 104 LEU A N 1
ATOM 870 C CA . LEU A 1 104 ? 14.775 4.403 -11.723 1.00 76.50 104 LEU A CA 1
ATOM 871 C C . LEU A 1 104 ? 14.376 5.114 -13.019 1.00 76.50 104 LEU A C 1
ATOM 873 O O . LEU A 1 104 ? 15.074 4.987 -14.028 1.00 76.50 104 LEU A O 1
ATOM 877 N N . TRP A 1 105 ? 13.288 5.880 -12.987 1.00 77.38 105 TRP A N 1
ATOM 878 C CA . TRP A 1 105 ? 12.781 6.620 -14.131 1.00 77.38 105 TRP A CA 1
ATOM 879 C C . TRP A 1 105 ? 13.750 7.718 -14.569 1.00 77.38 105 TRP A C 1
ATOM 881 O O . TRP A 1 105 ? 14.111 7.756 -15.744 1.00 77.38 105 TRP A O 1
ATOM 891 N N . GLN A 1 106 ? 14.278 8.521 -13.638 1.00 75.00 106 GLN A N 1
ATOM 892 C CA . GLN A 1 106 ? 15.324 9.513 -13.925 1.00 75.00 106 GLN A CA 1
ATOM 893 C C . GLN A 1 106 ? 16.531 8.875 -14.622 1.00 75.00 106 GLN A C 1
ATOM 895 O O . GLN A 1 106 ? 17.018 9.393 -15.629 1.00 75.00 106 GLN A O 1
ATOM 900 N N . ARG A 1 107 ? 16.988 7.709 -14.148 1.00 73.12 107 ARG A N 1
ATOM 901 C CA . ARG A 1 107 ? 18.102 6.979 -14.771 1.00 73.12 107 ARG A CA 1
ATOM 902 C C . ARG A 1 107 ? 17.763 6.496 -16.184 1.00 73.12 107 ARG A C 1
ATOM 904 O O . ARG A 1 107 ? 18.594 6.613 -17.082 1.00 73.12 107 ARG A O 1
ATOM 911 N N . LEU A 1 108 ? 16.566 5.950 -16.399 1.00 74.12 108 LEU A N 1
ATOM 912 C CA . LEU A 1 108 ? 16.117 5.485 -17.718 1.00 74.12 108 LEU A CA 1
ATOM 913 C C . LEU A 1 108 ? 15.952 6.641 -18.708 1.00 74.12 108 LEU A C 1
ATOM 915 O O . LEU A 1 108 ? 16.389 6.537 -19.853 1.00 74.12 108 LEU A O 1
ATOM 919 N N . TRP A 1 109 ? 15.351 7.742 -18.265 1.00 76.44 109 TRP A N 1
ATOM 920 C CA . TRP A 1 109 ? 15.178 8.948 -19.063 1.00 76.44 109 TRP A CA 1
ATOM 921 C C . TRP A 1 109 ? 16.527 9.554 -19.454 1.00 76.44 109 TRP A C 1
ATOM 923 O O . TRP A 1 109 ? 16.758 9.810 -20.634 1.00 76.44 109 TRP A O 1
ATOM 933 N N . THR A 1 110 ? 17.458 9.661 -18.500 1.00 71.25 110 THR A N 1
ATOM 934 C CA . THR A 1 110 ? 18.822 10.150 -18.753 1.00 71.25 110 THR A CA 1
ATOM 935 C C . THR A 1 110 ? 19.527 9.297 -19.808 1.00 71.25 110 THR A C 1
ATOM 937 O O . THR A 1 110 ? 20.063 9.831 -20.775 1.00 71.25 110 THR A O 1
ATOM 940 N N . ARG A 1 111 ? 19.433 7.964 -19.706 1.00 68.88 111 ARG A N 1
ATOM 941 C CA . ARG A 1 111 ? 19.982 7.041 -20.714 1.00 68.88 111 ARG A CA 1
ATOM 942 C C . ARG A 1 111 ? 19.353 7.216 -22.091 1.00 68.88 111 ARG A C 1
ATOM 944 O O . ARG A 1 111 ? 20.067 7.198 -23.085 1.00 68.88 111 ARG A O 1
ATOM 951 N N . ARG A 1 112 ? 18.031 7.395 -22.173 1.00 71.81 112 ARG A N 1
ATOM 952 C CA . ARG A 1 112 ? 17.343 7.645 -23.452 1.00 71.81 112 ARG A CA 1
ATOM 953 C C . ARG A 1 112 ? 17.787 8.963 -24.084 1.00 71.81 112 ARG A C 1
ATOM 955 O O . ARG A 1 112 ? 18.000 9.007 -25.292 1.00 71.81 112 ARG A O 1
ATOM 962 N N . LEU A 1 113 ? 17.932 10.019 -23.285 1.00 71.00 113 LEU A N 1
ATOM 963 C CA . LEU A 1 113 ? 18.404 11.319 -23.759 1.00 71.00 113 LEU A CA 1
ATOM 964 C C . LEU A 1 113 ? 19.848 11.235 -24.269 1.00 71.00 113 LEU A C 1
ATOM 966 O O . LEU A 1 113 ? 20.151 11.747 -25.344 1.00 71.00 113 LEU A O 1
ATOM 970 N N . LEU A 1 114 ? 20.717 10.549 -23.528 1.00 65.62 114 LEU A N 1
ATOM 971 C CA . LEU A 1 114 ? 22.106 10.317 -23.914 1.00 65.62 114 LEU A CA 1
ATOM 972 C C . LEU A 1 114 ? 22.208 9.467 -25.186 1.00 65.62 114 LEU A C 1
ATOM 974 O O . LEU A 1 114 ? 22.925 9.847 -26.107 1.00 65.62 114 LEU A O 1
ATOM 978 N N . ALA A 1 115 ? 21.420 8.397 -25.306 1.00 65.62 115 ALA A N 1
ATOM 979 C CA . ALA A 1 115 ? 21.368 7.583 -26.520 1.00 65.62 115 ALA A CA 1
ATOM 980 C C . ALA A 1 115 ? 20.948 8.400 -27.757 1.00 65.62 115 ALA A C 1
ATOM 982 O O . ALA A 1 115 ? 21.564 8.265 -28.811 1.00 65.62 115 ALA A O 1
ATOM 983 N N . LYS A 1 116 ? 19.958 9.302 -27.632 1.00 69.56 116 LYS A N 1
ATOM 984 C CA . LYS A 1 116 ? 19.566 10.227 -28.719 1.00 69.56 116 LYS A CA 1
ATOM 985 C C . LYS A 1 116 ? 20.687 11.185 -29.127 1.00 69.56 116 LYS A C 1
ATOM 987 O O . LYS A 1 116 ? 20.751 11.581 -30.282 1.00 69.56 116 LYS A O 1
ATOM 992 N N . ARG A 1 117 ? 21.563 11.550 -28.192 1.00 67.56 117 ARG A N 1
ATOM 993 C CA . ARG A 1 117 ? 22.758 12.371 -28.441 1.00 67.56 117 ARG A CA 1
ATOM 994 C C . ARG A 1 117 ? 23.957 11.544 -28.917 1.00 67.56 117 ARG A C 1
ATOM 996 O O . ARG A 1 117 ? 25.067 12.058 -28.955 1.00 67.56 117 ARG A O 1
ATOM 1003 N N . GLY A 1 118 ? 23.739 10.271 -29.248 1.00 62.78 118 GLY A N 1
ATOM 1004 C CA . GLY A 1 118 ? 24.776 9.377 -29.733 1.00 62.78 118 GLY A CA 1
ATOM 1005 C C . GLY A 1 118 ? 25.714 8.888 -28.637 1.00 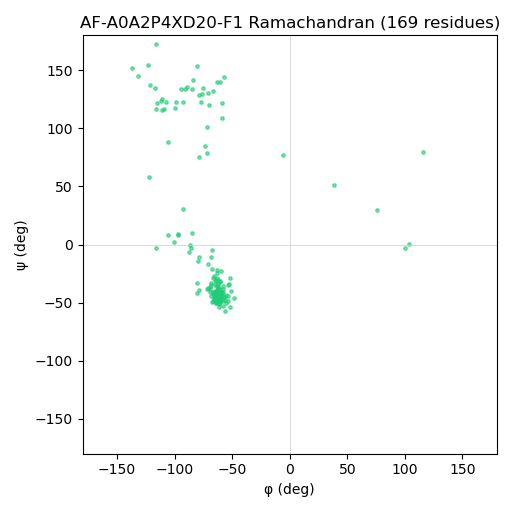62.78 118 GLY A C 1
ATOM 1006 O O . GLY A 1 118 ? 26.861 8.631 -28.936 1.00 62.78 118 GLY A O 1
ATOM 1007 N N . PHE A 1 119 ? 25.295 8.757 -27.378 1.00 59.75 119 PHE A N 1
ATOM 1008 C CA . PHE A 1 119 ? 26.134 8.145 -26.340 1.00 59.75 119 PHE A CA 1
ATOM 1009 C C . PHE A 1 119 ? 25.830 6.650 -26.195 1.00 59.75 119 PHE A C 1
ATOM 1011 O O . PHE A 1 119 ? 24.669 6.246 -26.100 1.00 59.75 119 PHE A O 1
ATOM 1018 N N . TYR A 1 120 ? 26.874 5.824 -26.125 1.00 64.69 120 TYR A N 1
ATOM 1019 C CA . TYR A 1 120 ? 26.768 4.422 -25.728 1.00 64.69 120 TYR A CA 1
ATOM 1020 C C . TYR A 1 120 ? 26.798 4.304 -24.206 1.00 64.69 120 TYR A C 1
ATOM 1022 O O . TYR A 1 120 ? 27.652 4.879 -23.535 1.00 64.69 120 TYR A O 1
ATOM 1030 N N . THR A 1 121 ? 25.877 3.513 -23.655 1.00 64.19 121 THR A N 1
ATOM 1031 C CA . THR A 1 121 ? 25.826 3.202 -22.224 1.00 64.19 121 THR A CA 1
ATOM 1032 C C . THR A 1 121 ? 26.232 1.749 -21.997 1.00 64.19 121 THR A C 1
ATOM 1034 O O . THR A 1 121 ? 25.518 0.837 -22.41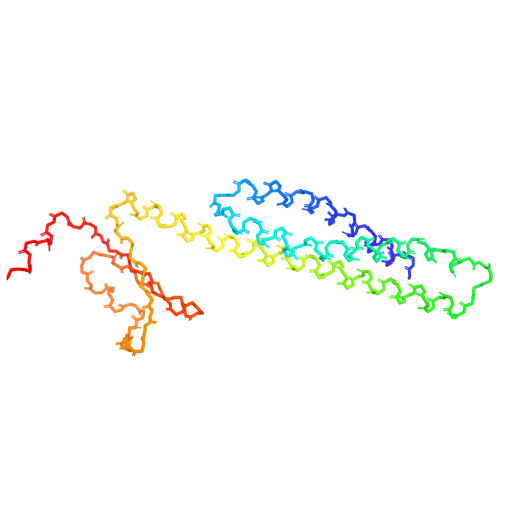3 1.00 64.19 121 THR A O 1
ATOM 1037 N N . LYS A 1 122 ? 27.336 1.509 -21.282 1.00 67.25 122 LYS A N 1
ATOM 1038 C CA . LYS A 1 122 ? 27.763 0.165 -20.860 1.00 67.25 122 LYS A CA 1
ATOM 1039 C C . LYS A 1 122 ? 27.615 0.026 -19.348 1.00 67.25 122 LYS A C 1
ATOM 1041 O O . LYS A 1 122 ? 28.140 0.834 -18.586 1.00 67.25 122 LYS A O 1
ATOM 1046 N N . VAL A 1 123 ? 26.888 -0.998 -18.900 1.00 66.06 123 VAL A N 1
ATOM 1047 C CA . VAL A 1 123 ? 26.805 -1.355 -17.476 1.00 66.06 123 VAL A CA 1
ATOM 1048 C C . VAL A 1 123 ? 27.767 -2.504 -17.216 1.00 66.06 123 VAL A C 1
ATOM 1050 O O . VAL A 1 123 ? 27.650 -3.555 -17.839 1.00 66.06 123 VAL A O 1
ATOM 1053 N N . MET A 1 124 ? 28.705 -2.309 -16.297 1.00 65.81 124 MET A N 1
ATOM 1054 C CA . MET A 1 124 ? 29.691 -3.310 -15.901 1.00 65.81 124 MET A CA 1
ATOM 1055 C C . MET A 1 124 ? 29.487 -3.672 -14.430 1.00 65.81 124 MET A C 1
ATOM 1057 O O . MET A 1 124 ? 29.290 -2.794 -13.586 1.00 65.81 124 MET A O 1
ATOM 1061 N N . LYS A 1 125 ? 29.512 -4.971 -14.115 1.00 69.81 125 LYS A N 1
ATOM 1062 C CA . LYS A 1 125 ? 29.586 -5.434 -12.725 1.00 69.81 125 LYS A CA 1
ATOM 1063 C C . LYS A 1 125 ? 31.015 -5.252 -12.233 1.00 69.81 125 LYS A C 1
ATOM 1065 O O . LYS A 1 125 ? 31.953 -5.683 -12.899 1.00 69.81 125 LYS A O 1
ATOM 1070 N N . LEU A 1 126 ? 31.163 -4.626 -11.074 1.00 66.62 126 LEU A N 1
ATOM 1071 C CA . LEU A 1 126 ? 32.436 -4.561 -10.382 1.00 66.62 126 LEU A CA 1
ATOM 1072 C C . LEU A 1 126 ? 32.759 -5.947 -9.836 1.00 66.62 126 LEU A C 1
ATOM 1074 O O . LEU A 1 126 ? 31.935 -6.589 -9.192 1.00 66.62 126 LEU A O 1
ATOM 1078 N N . SER A 1 127 ? 33.973 -6.396 -10.113 1.00 67.88 127 SER A N 1
ATOM 1079 C CA . SER A 1 127 ? 34.565 -7.595 -9.527 1.00 67.88 127 SER A CA 1
ATOM 1080 C C . SER A 1 127 ? 35.786 -7.193 -8.706 1.00 67.88 127 SER A C 1
ATOM 1082 O O . SER A 1 127 ? 36.235 -6.047 -8.772 1.00 67.88 127 SER A O 1
ATOM 1084 N N . TYR A 1 128 ? 36.359 -8.143 -7.968 1.00 63.72 128 TYR A N 1
ATOM 1085 C CA . TYR A 1 128 ? 37.570 -7.934 -7.171 1.00 63.72 128 TYR A CA 1
ATOM 1086 C C . TYR A 1 128 ? 38.738 -7.315 -7.968 1.00 63.72 128 TYR A C 1
ATOM 1088 O O . TYR A 1 128 ? 39.533 -6.566 -7.407 1.00 63.72 128 TYR A O 1
ATOM 1096 N N . HIS A 1 129 ? 38.810 -7.567 -9.279 1.00 64.94 129 HIS A N 1
ATOM 1097 C CA . HIS A 1 129 ? 39.858 -7.052 -10.168 1.00 64.94 129 HIS A CA 1
ATOM 1098 C C . HIS A 1 129 ? 39.663 -5.588 -10.597 1.00 64.94 129 HIS A C 1
ATOM 1100 O O . HIS A 1 129 ? 40.579 -4.988 -11.142 1.00 64.94 129 HIS A O 1
ATOM 1106 N N . HIS A 1 130 ? 38.504 -4.983 -10.327 1.00 62.62 130 HIS A N 1
ATOM 1107 C CA . HIS A 1 130 ? 38.186 -3.598 -10.698 1.00 62.62 130 HIS A CA 1
ATOM 1108 C C . HIS A 1 130 ? 38.528 -2.586 -9.582 1.00 62.62 130 HIS A C 1
ATOM 1110 O O . HIS A 1 130 ? 37.853 -1.565 -9.417 1.00 62.62 130 HIS A O 1
ATOM 1116 N N . ARG A 1 131 ? 39.556 -2.877 -8.772 1.00 55.59 131 ARG A N 1
ATOM 1117 C CA . ARG A 1 131 ? 40.047 -1.980 -7.713 1.00 55.59 131 ARG A CA 1
ATOM 1118 C C . ARG A 1 131 ? 40.655 -0.722 -8.343 1.00 55.59 131 ARG A C 1
ATOM 1120 O O . ARG A 1 131 ? 41.451 -0.822 -9.264 1.00 55.59 131 ARG A O 1
ATOM 1127 N N . GLY A 1 132 ? 40.277 0.452 -7.835 1.00 57.34 132 GLY A N 1
ATOM 1128 C CA . GLY A 1 132 ? 40.843 1.737 -8.261 1.00 57.34 132 GLY A CA 1
ATOM 1129 C C . GLY A 1 132 ? 39.965 2.583 -9.184 1.00 57.34 132 GLY A C 1
ATOM 1130 O O . GLY A 1 132 ? 40.375 3.685 -9.519 1.00 57.34 132 GLY A O 1
ATOM 1131 N N . ILE A 1 133 ? 38.755 2.144 -9.560 1.00 59.25 133 ILE A N 1
ATOM 1132 C CA . ILE A 1 133 ? 37.849 2.983 -10.362 1.00 59.25 133 ILE A CA 1
ATOM 1133 C C . ILE A 1 133 ? 37.286 4.136 -9.508 1.00 59.25 133 ILE A C 1
ATOM 1135 O O . ILE A 1 133 ? 36.355 3.955 -8.720 1.00 59.25 133 ILE A O 1
ATOM 1139 N N . VAL A 1 134 ? 37.857 5.329 -9.675 1.00 55.84 134 VAL A N 1
ATOM 1140 C CA . VAL A 1 134 ? 37.423 6.583 -9.046 1.00 55.84 134 VAL A CA 1
ATOM 1141 C C . VAL A 1 134 ? 36.386 7.285 -9.930 1.00 55.84 134 VAL A C 1
ATOM 1143 O O . VAL A 1 134 ? 36.544 7.382 -11.148 1.00 55.84 134 VAL A O 1
ATOM 1146 N N . SER A 1 135 ? 35.308 7.779 -9.314 1.00 49.66 135 SER A N 1
ATOM 1147 C CA . SER A 1 135 ? 34.328 8.642 -9.987 1.00 49.66 135 SER A CA 1
ATOM 1148 C C . SER A 1 135 ? 35.034 9.889 -10.521 1.00 49.66 135 SER A C 1
ATOM 1150 O O . SER A 1 135 ? 35.645 10.604 -9.737 1.00 49.66 135 SER A O 1
ATOM 1152 N N . GLY A 1 136 ? 34.963 10.128 -11.831 1.00 49.28 136 GLY A N 1
ATOM 1153 C CA . GLY A 1 136 ? 35.627 11.254 -12.499 1.00 49.28 136 GLY A CA 1
ATOM 1154 C C . GLY A 1 136 ? 36.946 10.923 -13.209 1.00 49.28 136 GLY A C 1
ATOM 1155 O O . GLY A 1 136 ? 37.500 11.765 -13.903 1.00 49.28 136 GLY A O 1
ATOM 1156 N N . MET A 1 137 ? 37.437 9.680 -13.126 1.00 51.94 137 MET A N 1
ATOM 1157 C CA . MET A 1 137 ? 38.666 9.265 -13.829 1.00 51.94 137 MET A CA 1
ATOM 1158 C C . MET A 1 137 ? 38.555 9.349 -15.363 1.00 51.94 137 MET A C 1
ATOM 1160 O O . MET A 1 137 ? 39.562 9.446 -16.053 1.00 51.94 137 MET A O 1
ATOM 1164 N N . PHE A 1 138 ? 37.331 9.321 -15.895 1.00 53.00 138 PHE A N 1
ATOM 1165 C CA . PHE A 1 138 ? 37.061 9.433 -17.329 1.00 53.00 138 PHE A CA 1
ATOM 1166 C C . PHE A 1 138 ? 36.614 10.848 -17.743 1.00 53.00 138 PHE A C 1
ATOM 1168 O O . PHE A 1 138 ? 36.362 11.090 -18.923 1.00 53.00 138 PHE A O 1
ATOM 1175 N N . ASP A 1 139 ? 36.566 11.802 -16.807 1.00 49.12 139 ASP A N 1
ATOM 1176 C CA . ASP A 1 139 ? 36.169 13.188 -17.095 1.00 49.12 139 ASP A CA 1
ATOM 1177 C C . ASP A 1 139 ? 37.249 13.934 -17.910 1.00 49.12 139 ASP A C 1
ATOM 1179 O O . ASP A 1 139 ? 36.961 14.958 -18.525 1.00 49.12 139 ASP A O 1
ATOM 1183 N N . SER A 1 140 ? 38.483 13.410 -17.954 1.00 43.22 140 SER A N 1
ATOM 1184 C CA . SER A 1 140 ? 39.614 13.953 -18.723 1.00 43.22 140 SER A CA 1
ATOM 1185 C C . SER A 1 140 ? 39.698 13.454 -20.173 1.00 43.22 140 SER A C 1
ATOM 1187 O O . SER A 1 140 ? 40.528 13.950 -20.936 1.00 43.22 140 SER A O 1
ATOM 1189 N N . ILE A 1 141 ? 38.851 12.500 -20.583 1.00 50.66 141 ILE A N 1
ATOM 1190 C CA . ILE A 1 141 ? 38.750 12.088 -21.989 1.00 50.66 141 ILE A CA 1
ATOM 1191 C C . ILE A 1 141 ? 37.949 13.159 -22.732 1.00 50.66 141 ILE A C 1
ATOM 1193 O O . ILE A 1 141 ? 36.812 13.470 -22.371 1.00 50.66 141 ILE A O 1
ATOM 1197 N N . THR A 1 142 ? 38.540 13.735 -23.778 1.00 46.66 142 THR A N 1
ATOM 1198 C CA . THR A 1 142 ? 37.911 14.766 -24.607 1.00 46.66 142 THR A CA 1
ATOM 1199 C C . THR A 1 142 ? 36.608 14.245 -25.223 1.00 46.66 142 THR A C 1
ATOM 1201 O O . THR A 1 142 ? 36.602 13.385 -26.100 1.00 46.66 142 THR A O 1
ATOM 1204 N N . GLY A 1 143 ? 35.485 14.776 -24.727 1.00 53.88 143 GLY A N 1
ATOM 1205 C CA . GLY A 1 143 ? 34.128 14.330 -25.050 1.00 53.88 143 GLY A CA 1
ATOM 1206 C C . GLY A 1 143 ? 33.416 13.762 -23.822 1.00 53.88 143 GLY A C 1
ATOM 1207 O O . GLY A 1 143 ? 33.349 12.551 -23.674 1.00 53.88 143 GLY A O 1
ATOM 1208 N N . ILE A 1 144 ? 32.901 14.660 -22.968 1.00 57.94 144 ILE A N 1
ATOM 1209 C CA . ILE A 1 144 ? 32.075 14.473 -21.750 1.00 57.94 144 ILE A CA 1
ATOM 1210 C C . ILE A 1 144 ? 31.639 13.015 -21.512 1.00 57.94 144 ILE A C 1
ATOM 1212 O O . ILE A 1 144 ? 30.494 12.642 -21.775 1.00 57.94 144 ILE A O 1
ATOM 1216 N N . SER A 1 145 ? 32.547 12.173 -21.025 1.00 55.53 145 SER A N 1
ATOM 1217 C CA . SER A 1 145 ? 32.208 10.805 -20.652 1.00 55.53 145 SER A CA 1
ATOM 1218 C C . SER A 1 145 ? 31.812 10.797 -19.179 1.00 55.53 145 SER A C 1
ATOM 1220 O O . SER A 1 145 ? 32.442 11.463 -18.363 1.00 55.53 145 SER A O 1
ATOM 1222 N N . LYS A 1 146 ? 30.711 10.121 -18.835 1.00 62.91 146 LYS A N 1
ATOM 1223 C CA . LYS A 1 146 ? 30.158 10.141 -17.476 1.00 62.91 146 LYS A CA 1
ATOM 1224 C C . LYS A 1 146 ? 30.238 8.757 -16.860 1.00 62.91 146 LYS A C 1
ATOM 1226 O O . LYS A 1 146 ? 29.657 7.791 -17.360 1.00 62.91 146 LYS A O 1
ATOM 1231 N N . LEU A 1 147 ? 30.928 8.673 -15.727 1.00 63.41 147 LEU A N 1
ATOM 1232 C CA . LEU A 1 147 ? 30.991 7.469 -14.912 1.00 63.41 147 LEU A CA 1
ATOM 1233 C C . LEU A 1 147 ? 30.017 7.585 -13.739 1.00 63.41 147 LEU A C 1
ATOM 1235 O O . LEU A 1 147 ? 30.180 8.435 -12.870 1.00 63.41 147 LEU A O 1
ATOM 1239 N N . THR A 1 148 ? 29.022 6.701 -13.674 1.00 66.44 148 THR A N 1
ATOM 1240 C CA . THR A 1 148 ? 28.119 6.619 -12.518 1.00 66.44 148 THR A CA 1
ATOM 1241 C C . THR A 1 148 ? 28.357 5.322 -11.756 1.00 66.44 148 THR A C 1
ATOM 1243 O O . THR A 1 148 ? 28.099 4.230 -12.272 1.00 66.44 148 THR A O 1
ATOM 1246 N N . VAL A 1 149 ? 28.817 5.434 -10.509 1.00 63.53 149 VAL A N 1
ATOM 1247 C CA . VAL A 1 149 ? 29.065 4.288 -9.623 1.00 63.53 149 VAL A CA 1
ATOM 1248 C C . VAL A 1 149 ? 27.827 4.005 -8.775 1.00 63.53 149 VAL A C 1
ATOM 1250 O O . VAL A 1 149 ? 27.367 4.854 -8.017 1.00 63.53 149 VAL A O 1
ATOM 1253 N N . ASN A 1 150 ? 27.299 2.787 -8.860 1.00 67.88 150 ASN A N 1
ATOM 1254 C CA . ASN A 1 150 ? 26.236 2.289 -7.995 1.00 67.88 150 ASN A CA 1
ATOM 1255 C C . ASN A 1 150 ? 26.837 1.303 -6.981 1.00 67.88 150 ASN A C 1
ATOM 1257 O O . ASN A 1 150 ? 26.908 0.097 -7.235 1.00 67.88 150 ASN A O 1
ATOM 1261 N N . ARG A 1 151 ? 27.297 1.841 -5.842 1.00 63.81 151 ARG A N 1
ATOM 1262 C CA . ARG A 1 151 ? 27.967 1.083 -4.769 1.00 63.81 151 ARG A CA 1
ATOM 1263 C C . ARG A 1 151 ? 27.106 -0.052 -4.180 1.00 63.81 151 ARG A C 1
ATOM 1265 O O . ARG A 1 151 ? 27.639 -1.154 -4.085 1.00 63.81 151 ARG A O 1
ATOM 1272 N N . PRO A 1 152 ? 25.804 0.141 -3.870 1.00 66.69 152 PRO A N 1
ATOM 1273 C CA . PRO A 1 152 ? 24.947 -0.935 -3.354 1.00 66.69 152 PRO A CA 1
ATOM 1274 C C . PRO A 1 152 ? 24.853 -2.156 -4.274 1.00 66.69 152 PRO A C 1
ATOM 1276 O O . PRO A 1 152 ? 24.788 -3.286 -3.809 1.00 66.69 152 PRO A O 1
ATOM 1279 N N . ALA A 1 153 ? 24.857 -1.931 -5.589 1.00 61.38 153 ALA A N 1
ATOM 1280 C CA . ALA A 1 153 ? 24.744 -2.991 -6.586 1.00 61.38 153 ALA A CA 1
ATOM 1281 C C . ALA A 1 153 ? 26.102 -3.441 -7.150 1.00 61.38 153 ALA A C 1
ATOM 1283 O O . ALA A 1 153 ? 26.112 -4.132 -8.170 1.00 61.38 153 ALA A O 1
ATOM 1284 N N . GLN A 1 154 ? 27.219 -2.980 -6.563 1.00 70.94 154 GLN A N 1
ATOM 1285 C CA . GLN A 1 154 ? 28.587 -3.175 -7.062 1.00 70.94 154 GLN A CA 1
ATOM 1286 C C . GLN A 1 154 ? 28.657 -3.076 -8.594 1.00 70.94 154 GLN A C 1
ATOM 1288 O O . GLN A 1 154 ? 29.127 -3.976 -9.284 1.00 70.94 154 GLN A O 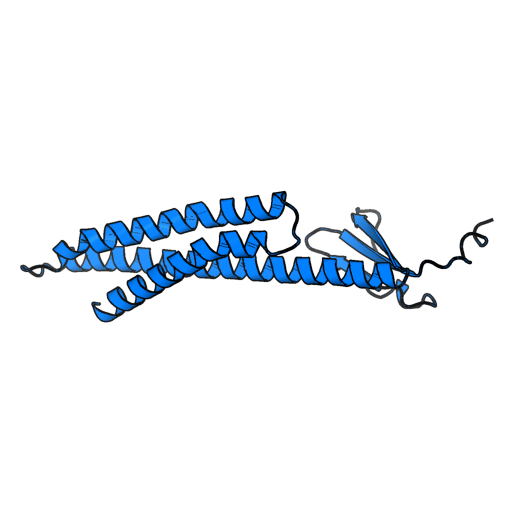1
ATOM 1293 N N . SER A 1 155 ? 28.108 -2.005 -9.162 1.00 70.44 155 SER A N 1
ATOM 1294 C CA . SER A 1 155 ? 28.071 -1.833 -10.615 1.00 70.44 155 SER A CA 1
ATOM 1295 C C . SER A 1 155 ? 28.425 -0.418 -11.014 1.00 70.44 155 SER A C 1
ATOM 1297 O O . SER A 1 155 ? 28.192 0.542 -10.280 1.00 70.44 155 SER A O 1
ATOM 1299 N N . ILE A 1 156 ? 28.979 -0.295 -12.210 1.00 69.25 156 ILE A N 1
ATOM 1300 C CA . ILE A 1 156 ? 29.345 0.972 -12.818 1.00 69.25 156 ILE A CA 1
ATOM 1301 C C . ILE A 1 156 ? 28.598 1.107 -14.135 1.00 69.25 156 ILE A C 1
ATOM 1303 O O . ILE A 1 156 ? 28.453 0.151 -14.893 1.00 69.25 156 ILE A O 1
ATOM 1307 N N . THR A 1 157 ? 28.070 2.298 -14.388 1.00 67.38 157 THR A N 1
ATOM 1308 C CA . THR A 1 157 ? 27.535 2.687 -15.695 1.00 67.38 157 THR A CA 1
ATOM 1309 C C . THR A 1 157 ? 28.502 3.673 -16.321 1.00 67.38 157 THR A C 1
ATOM 1311 O O . THR A 1 157 ? 28.793 4.697 -15.709 1.00 67.38 157 THR A O 1
ATOM 1314 N N . LEU A 1 158 ? 28.994 3.340 -17.507 1.00 69.06 158 LEU A N 1
ATOM 1315 C CA . LEU A 1 158 ? 29.917 4.159 -18.278 1.00 69.06 158 LEU A CA 1
ATOM 1316 C C . LEU A 1 158 ? 29.178 4.657 -19.520 1.00 69.06 158 LEU A C 1
ATOM 1318 O O . LEU A 1 158 ? 28.609 3.856 -20.268 1.00 69.06 158 LEU A O 1
ATOM 1322 N N . GLU A 1 159 ? 29.131 5.972 -19.686 1.00 64.88 159 GLU A N 1
ATOM 1323 C CA . GLU A 1 159 ? 28.464 6.658 -20.791 1.00 64.88 159 GLU A CA 1
ATOM 1324 C C . GLU A 1 159 ? 29.526 7.406 -21.598 1.00 64.88 159 GLU A C 1
ATOM 1326 O O . GLU A 1 159 ? 30.189 8.288 -21.058 1.00 64.88 159 GLU A O 1
ATOM 1331 N N . TYR A 1 160 ? 29.715 7.038 -22.866 1.00 65.75 160 TYR A N 1
ATOM 1332 C CA . TYR A 1 160 ? 30.724 7.635 -23.749 1.00 65.75 160 TYR A CA 1
ATOM 1333 C C . TYR A 1 160 ? 30.112 8.009 -25.104 1.00 65.75 160 TYR A C 1
ATOM 1335 O O . TYR A 1 160 ? 29.201 7.312 -25.567 1.00 65.75 160 TYR A O 1
ATOM 1343 N N . PRO A 1 161 ? 30.559 9.106 -25.741 1.00 59.19 161 PRO A N 1
ATOM 1344 C CA . PRO A 1 161 ? 30.069 9.489 -27.058 1.00 59.19 161 PRO A CA 1
ATOM 1345 C C . PRO A 1 161 ? 30.432 8.410 -28.086 1.00 59.19 161 PRO A C 1
ATOM 1347 O O . PRO A 1 161 ? 31.521 7.839 -28.068 1.00 59.19 161 PRO A O 1
ATOM 1350 N N . ARG A 1 162 ? 29.505 8.125 -28.996 1.00 57.19 162 ARG A N 1
ATOM 1351 C CA . ARG A 1 162 ? 29.697 7.289 -30.179 1.00 57.19 162 ARG A CA 1
ATOM 1352 C C . ARG A 1 162 ? 30.517 8.115 -31.155 1.00 57.19 162 ARG A C 1
ATOM 1354 O O . ARG A 1 162 ? 29.964 8.825 -31.987 1.00 57.19 162 ARG A O 1
ATOM 1361 N N . SER A 1 163 ? 31.836 8.093 -31.016 1.00 54.44 163 SER A N 1
ATOM 1362 C CA . SER A 1 163 ? 32.681 8.621 -32.075 1.00 54.44 163 SER A CA 1
ATOM 1363 C C . SER A 1 163 ? 32.597 7.664 -33.262 1.00 54.44 163 SER A C 1
ATOM 1365 O O . SER A 1 163 ? 32.942 6.490 -33.168 1.00 54.44 163 SER A O 1
ATOM 1367 N N . GLU A 1 164 ? 32.142 8.171 -34.404 1.00 51.28 164 GLU A N 1
ATOM 1368 C CA . GLU A 1 164 ? 32.267 7.466 -35.688 1.00 51.28 164 GLU A CA 1
ATOM 1369 C C . GLU A 1 164 ? 33.737 7.364 -36.144 1.00 51.28 164 GLU A C 1
ATOM 1371 O O . GLU A 1 164 ? 34.022 6.714 -37.139 1.00 51.28 164 GLU A O 1
ATOM 1376 N N . LYS A 1 165 ? 34.681 7.978 -35.409 1.00 48.97 165 LYS A N 1
ATOM 1377 C CA . LYS A 1 165 ? 36.089 8.148 -35.801 1.00 48.97 165 LYS A CA 1
ATOM 1378 C C . LYS A 1 165 ? 37.142 7.445 -34.930 1.00 48.97 165 LYS A C 1
ATOM 1380 O O . LYS A 1 165 ? 38.311 7.533 -35.276 1.00 48.97 165 LYS A O 1
ATOM 1385 N N . ASN A 1 166 ? 36.795 6.755 -33.834 1.00 47.66 166 ASN A N 1
ATOM 1386 C CA . ASN A 1 166 ? 37.827 6.185 -32.934 1.00 47.66 166 ASN A CA 1
ATOM 1387 C C . ASN A 1 166 ? 38.004 4.662 -33.028 1.00 47.66 166 ASN A C 1
ATOM 1389 O O . ASN A 1 166 ? 38.725 4.095 -32.210 1.00 47.66 166 ASN A O 1
ATOM 1393 N N . TRP A 1 167 ? 37.367 3.984 -33.986 1.00 44.62 167 TRP A N 1
ATOM 1394 C CA . TRP A 1 167 ? 37.615 2.550 -34.187 1.00 44.62 167 TRP A CA 1
ATOM 1395 C C . TRP A 1 167 ? 38.900 2.253 -34.975 1.00 44.62 167 TRP A C 1
ATOM 1397 O O . TRP A 1 167 ? 39.395 1.136 -34.878 1.00 44.62 167 TRP A O 1
ATOM 1407 N N . ASP A 1 168 ? 39.502 3.249 -35.635 1.00 40.09 168 ASP A N 1
ATOM 1408 C CA . ASP A 1 168 ? 40.752 3.077 -36.396 1.00 40.09 168 ASP A CA 1
ATOM 1409 C C . ASP A 1 168 ? 42.027 3.224 -35.542 1.00 40.09 168 ASP A C 1
ATOM 1411 O O . ASP A 1 168 ? 43.136 3.048 -36.036 1.00 40.09 168 ASP A O 1
ATOM 1415 N N . SER A 1 169 ? 41.911 3.548 -34.249 1.00 40.66 169 SER A N 1
ATOM 1416 C CA . SER A 1 169 ? 43.072 3.863 -33.392 1.00 40.66 169 SER A CA 1
ATOM 1417 C C . SER A 1 169 ? 43.585 2.695 -32.544 1.00 40.66 169 SER A C 1
ATOM 1419 O O . SER A 1 169 ? 44.446 2.899 -31.693 1.00 40.66 169 SER A O 1
ATOM 1421 N N . PHE A 1 170 ? 43.072 1.483 -32.755 1.00 43.31 170 PHE A N 1
ATOM 1422 C CA . PHE A 1 170 ? 43.598 0.263 -32.134 1.00 43.31 170 PHE A CA 1
ATOM 1423 C C . PHE A 1 170 ? 44.004 -0.750 -33.213 1.00 43.31 170 PHE A C 1
ATOM 1425 O O . PHE A 1 170 ? 43.475 -1.860 -33.256 1.00 43.31 170 PHE A O 1
ATOM 1432 N N . SER A 1 171 ? 44.915 -0.321 -34.095 1.00 34.12 171 SER A N 1
ATOM 1433 C CA . SER A 1 171 ? 45.751 -1.200 -34.929 1.00 34.12 171 SER A CA 1
ATOM 1434 C C . SER A 1 171 ? 47.156 -1.238 -34.347 1.00 34.12 171 SER A C 1
ATOM 1436 O O . SER A 1 171 ? 47.653 -0.137 -34.017 1.00 34.12 171 SER A O 1
#

Foldseek 3Di:
DVVLLVVLVVLLVVLVVVLVVLLVVLVPDPDDPVLSVVLCVVLVVLNVQLVVLNVVLVVLVCLPDPPVDPVSVVVNVVSSVSNNVSSVVNVVSSVVSVVVRVVVRVVVVVVVVLVVQQKDKDKDAADPVNPPDDFCPCCPPPFRWGWDQDVVRNMIITIGHPPPPPPVPPD

Mean predicted aligned error: 12.6 Å

Secondary structure (DSSP, 8-state):
-HHHHHHHHHHHHHHHHHHHHHHHHHHHS---HHHHHHHHHHHHHHHHHHHHHHHHHHHGGGGGSSS--HHHHHHHHHHHHHHHHHHHHHHHHHHHHHHHHHHHHHHHHHHHHHHHTTEEEEEEE--TT-TT--TTTTTTSSS--EEEEETTTTEEEEEEE--TTSGGG--

Nearest PDB structures (foldseek):
  9gcf-assembly1_B  TM=3.804E-01  e=8.653E+00  Bos taurus